Protein AF-A0A3A4B339-F1 (afdb_monomer)

Mean predicted aligned error: 12.24 Å

Structure (mmCIF, N/CA/C/O backbone):
data_AF-A0A3A4B339-F1
#
_entry.id   AF-A0A3A4B339-F1
#
loop_
_atom_site.group_PDB
_atom_site.id
_atom_site.type_symbol
_atom_site.label_atom_id
_atom_site.label_alt_id
_atom_site.label_comp_id
_atom_site.label_asym_id
_atom_site.label_entity_id
_atom_site.label_seq_id
_atom_site.pdbx_PDB_ins_code
_atom_site.Cartn_x
_atom_site.Cartn_y
_atom_site.Cartn_z
_atom_site.occupancy
_atom_site.B_iso_or_equiv
_atom_site.auth_seq_id
_atom_site.auth_comp_id
_atom_site.auth_asym_id
_atom_site.auth_atom_id
_atom_site.pdbx_PDB_model_num
ATOM 1 N N . MET A 1 1 ? -16.694 -10.123 25.913 1.00 32.91 1 MET A N 1
ATOM 2 C CA . MET A 1 1 ? -17.848 -10.880 25.374 1.00 32.91 1 MET A CA 1
ATOM 3 C C . MET A 1 1 ? -17.800 -10.763 23.860 1.00 32.91 1 MET A C 1
ATOM 5 O O . MET A 1 1 ? -17.622 -9.637 23.411 1.00 32.91 1 MET A O 1
ATOM 9 N N . PRO A 1 2 ? -17.884 -11.859 23.088 1.00 42.19 2 PRO A N 1
ATOM 10 C CA . PRO A 1 2 ? -17.861 -11.772 21.633 1.00 42.19 2 PRO A CA 1
ATOM 11 C C . PRO A 1 2 ? -19.141 -11.104 21.122 1.00 42.19 2 PRO A C 1
ATOM 13 O O . PRO A 1 2 ? -20.241 -11.470 21.531 1.00 42.19 2 PRO A O 1
ATOM 16 N N . THR A 1 3 ? -19.005 -10.130 20.229 1.00 43.88 3 THR A N 1
ATOM 17 C CA . THR A 1 3 ? -20.103 -9.688 19.365 1.00 43.88 3 THR A CA 1
ATOM 18 C C . THR A 1 3 ? -20.140 -10.621 18.163 1.00 43.88 3 THR A C 1
ATOM 20 O O . THR A 1 3 ? -19.189 -10.654 17.384 1.00 43.88 3 THR A O 1
ATOM 23 N N . GLU A 1 4 ? -21.196 -11.426 18.050 1.00 45.06 4 GLU A N 1
ATOM 24 C CA . GLU A 1 4 ? -21.418 -12.277 16.880 1.00 45.06 4 GLU A CA 1
ATOM 25 C C . GLU A 1 4 ? -22.027 -11.446 15.752 1.00 45.06 4 GLU A C 1
ATOM 27 O O . GLU A 1 4 ? -23.183 -11.030 15.813 1.00 45.06 4 GLU A O 1
ATOM 32 N N . ASP A 1 5 ? -21.230 -11.229 14.712 1.00 52.78 5 ASP A N 1
ATOM 33 C CA . ASP A 1 5 ? -21.725 -10.905 13.382 1.00 52.78 5 ASP A CA 1
ATOM 34 C C . ASP A 1 5 ? -21.703 -12.207 12.566 1.00 52.78 5 ASP A C 1
ATOM 36 O O . ASP A 1 5 ? -20.845 -13.065 12.784 1.00 52.78 5 ASP A O 1
ATOM 40 N N . ARG A 1 6 ? -22.621 -12.394 11.610 1.00 59.53 6 ARG A N 1
ATOM 41 C CA . ARG A 1 6 ? -22.739 -13.657 10.843 1.00 59.53 6 ARG A CA 1
ATOM 42 C C . ARG A 1 6 ? -21.439 -14.075 10.140 1.00 59.53 6 ARG A C 1
ATOM 44 O O . ARG A 1 6 ? -21.296 -15.241 9.789 1.00 59.53 6 ARG A O 1
ATOM 51 N N . ASN A 1 7 ? -20.515 -13.134 9.950 1.00 61.41 7 ASN A N 1
ATOM 52 C CA . ASN A 1 7 ? -19.260 -13.318 9.227 1.00 61.41 7 ASN A CA 1
ATOM 53 C C . ASN A 1 7 ? -18.010 -13.174 10.114 1.00 61.41 7 ASN A C 1
ATOM 55 O O . ASN A 1 7 ? -16.895 -13.288 9.604 1.00 61.41 7 ASN A O 1
ATOM 59 N N . ALA A 1 8 ? -18.154 -12.907 11.417 1.00 63.94 8 ALA A N 1
ATOM 60 C CA . ALA A 1 8 ? -17.013 -12.716 12.308 1.00 63.94 8 ALA A CA 1
ATOM 61 C C . ALA A 1 8 ? -17.345 -13.017 13.773 1.00 63.94 8 ALA A C 1
ATOM 63 O O . ALA A 1 8 ? -18.356 -12.568 14.313 1.00 63.94 8 ALA A O 1
ATOM 64 N N . ARG A 1 9 ? -16.429 -13.714 14.447 1.00 69.06 9 ARG A N 1
ATOM 65 C CA . ARG A 1 9 ? -16.412 -13.864 15.900 1.00 69.06 9 ARG A CA 1
ATOM 66 C C . ARG A 1 9 ? -15.150 -13.209 16.417 1.00 69.06 9 ARG A C 1
ATOM 68 O O . ARG A 1 9 ? -14.050 -13.642 16.091 1.00 69.06 9 ARG A O 1
ATOM 75 N N . VAL A 1 10 ? -15.328 -12.165 17.215 1.00 58.94 10 VAL A N 1
ATOM 76 C CA . VAL A 1 10 ? -14.235 -11.332 17.719 1.00 58.94 10 VAL A CA 1
ATOM 77 C C . VAL A 1 10 ? -14.006 -11.624 19.200 1.00 58.94 10 VAL A C 1
ATOM 79 O O . VAL A 1 10 ? -14.948 -11.650 19.994 1.00 58.94 10 VAL A O 1
ATOM 82 N N . TYR A 1 11 ? -12.749 -11.845 19.558 1.00 65.44 11 TYR A N 1
ATOM 83 C CA . TYR A 1 11 ? -12.232 -11.983 20.914 1.00 65.44 11 TYR A CA 1
ATOM 84 C C . TYR A 1 11 ? -11.334 -10.781 21.239 1.00 65.44 11 TYR A C 1
ATOM 86 O O . TYR A 1 11 ? -11.161 -9.884 20.419 1.00 65.44 11 TYR A O 1
ATOM 94 N N . GLU A 1 12 ? -10.772 -10.749 22.447 1.00 59.72 12 GLU A N 1
ATOM 95 C CA . GLU A 1 12 ? -9.922 -9.642 22.907 1.00 59.72 12 GLU A CA 1
ATOM 96 C C . GLU A 1 12 ? -8.681 -9.442 22.015 1.00 59.72 12 GLU A C 1
ATOM 98 O O . GLU A 1 12 ? -8.416 -8.321 21.586 1.00 59.72 12 GLU A O 1
ATOM 103 N N . ASP A 1 13 ? -8.010 -10.538 21.637 1.00 59.94 13 ASP A N 1
ATOM 104 C CA . ASP A 1 13 ? -6.753 -10.516 20.868 1.00 59.94 13 ASP A CA 1
ATOM 105 C C . ASP A 1 13 ? -6.811 -11.286 19.537 1.00 59.94 13 ASP A C 1
ATOM 107 O O . ASP A 1 13 ? -5.795 -11.449 18.846 1.00 59.94 13 ASP A O 1
ATOM 111 N N . SER A 1 14 ? -7.988 -11.798 19.175 1.00 62.28 14 SER A N 1
ATOM 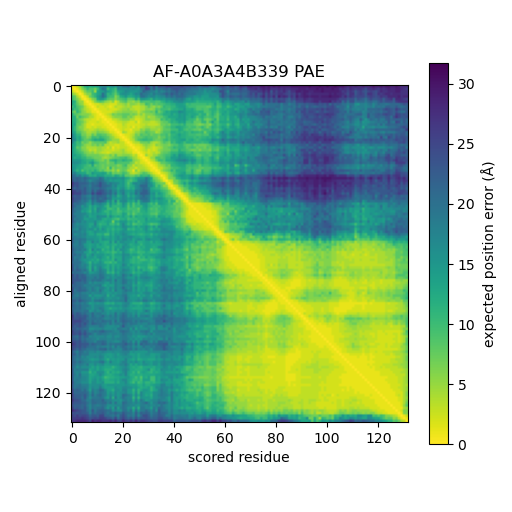112 C CA . SER A 1 14 ? -8.170 -12.613 17.978 1.00 62.28 14 SER A CA 1
ATOM 113 C C . SER A 1 14 ? -9.547 -12.448 17.349 1.00 62.28 14 SER A C 1
ATOM 115 O O . SER A 1 14 ? -10.494 -11.987 17.981 1.00 62.28 14 SER A O 1
ATOM 117 N N . ALA A 1 15 ? -9.674 -12.839 16.087 1.00 65.88 15 ALA A N 1
ATOM 118 C CA . ALA A 1 15 ? -10.958 -12.923 15.412 1.00 65.88 15 ALA A CA 1
ATOM 119 C C . ALA A 1 15 ? -10.985 -14.114 14.459 1.00 65.88 15 ALA A C 1
ATOM 121 O O . ALA A 1 15 ? -10.054 -14.301 13.683 1.00 65.88 15 ALA A O 1
ATOM 122 N N . THR A 1 16 ? -12.074 -14.871 14.475 1.00 69.94 16 THR A N 1
ATOM 123 C CA . THR A 1 16 ? -12.375 -15.857 13.438 1.00 69.94 16 THR A CA 1
ATOM 124 C C . THR A 1 16 ? -13.299 -15.198 12.424 1.00 69.94 16 THR A C 1
ATOM 126 O O . THR A 1 16 ? -14.361 -14.690 12.786 1.00 69.94 16 THR A O 1
ATOM 129 N N . LEU A 1 17 ? -12.895 -15.176 11.159 1.00 68.19 17 LEU A N 1
ATOM 130 C CA . LEU A 1 17 ? -13.633 -14.566 10.058 1.00 68.19 17 LEU A CA 1
ATOM 131 C C . LEU A 1 17 ? -14.139 -15.658 9.119 1.00 68.19 17 LEU A C 1
ATOM 133 O O . LEU A 1 17 ? -13.340 -16.430 8.590 1.00 68.19 17 LEU A O 1
ATOM 137 N N . TRP A 1 18 ? -15.447 -15.687 8.872 1.00 68.56 18 TRP A N 1
ATOM 138 C CA . TRP A 1 18 ? -16.072 -16.566 7.885 1.00 68.56 18 TRP A CA 1
ATOM 139 C C . TRP A 1 18 ? -16.307 -15.775 6.601 1.00 68.56 18 TRP A C 1
ATOM 141 O O . TRP A 1 18 ? -17.203 -14.939 6.516 1.00 68.56 18 TRP A O 1
ATOM 151 N N . LEU A 1 19 ? -15.462 -16.023 5.603 1.00 60.34 19 LEU A N 1
ATOM 152 C CA . LEU A 1 19 ? -15.497 -15.354 4.300 1.00 60.34 19 LEU A CA 1
ATOM 153 C C . LEU A 1 19 ? -16.481 -16.045 3.337 1.00 60.34 19 LEU A C 1
ATOM 155 O O . LEU A 1 19 ? -17.061 -15.407 2.463 1.00 60.34 19 LEU A O 1
ATOM 159 N N . ALA A 1 20 ? -16.636 -17.361 3.497 1.00 55.31 20 ALA A N 1
ATOM 160 C CA . ALA A 1 20 ? -17.540 -18.263 2.785 1.00 55.31 20 ALA A CA 1
ATOM 161 C C . ALA A 1 20 ? -17.681 -19.568 3.606 1.00 55.31 20 ALA A C 1
ATOM 163 O O . ALA A 1 20 ? -16.885 -19.783 4.522 1.00 55.31 20 ALA A O 1
ATOM 164 N N . PRO A 1 21 ? -18.640 -20.467 3.296 1.00 58.31 21 PRO A N 1
ATOM 165 C CA . PRO A 1 21 ? -18.883 -21.686 4.082 1.00 58.31 21 PRO A CA 1
ATOM 166 C C . PRO A 1 21 ? -17.658 -22.590 4.311 1.00 58.31 21 PRO A C 1
ATOM 168 O O . PRO A 1 21 ? -17.621 -23.299 5.308 1.00 58.31 21 PRO A O 1
ATOM 171 N N . ALA A 1 22 ? -16.662 -22.540 3.420 1.00 55.03 22 ALA A N 1
ATOM 172 C CA . ALA A 1 22 ? -15.398 -23.280 3.518 1.00 55.03 22 ALA A CA 1
ATOM 173 C C . ALA A 1 22 ? -14.167 -22.362 3.658 1.00 55.03 22 ALA A C 1
ATOM 175 O O . ALA A 1 22 ? -13.040 -22.790 3.437 1.00 55.03 22 ALA A O 1
ATOM 176 N N . LEU A 1 23 ? -14.365 -21.071 3.947 1.00 59.06 23 LEU A N 1
ATOM 177 C CA . LEU A 1 23 ? -13.289 -20.084 3.957 1.00 59.06 23 LEU A CA 1
ATOM 178 C C . LEU A 1 23 ? -13.259 -19.368 5.299 1.00 59.06 23 LEU A C 1
ATOM 180 O O . LEU A 1 23 ? -14.007 -18.418 5.534 1.00 59.06 23 LEU A O 1
ATOM 184 N N . VAL A 1 24 ? -12.382 -19.858 6.170 1.00 64.00 24 VAL A N 1
ATOM 185 C CA . VAL A 1 24 ? -12.265 -19.398 7.551 1.00 64.00 24 VAL A CA 1
ATOM 186 C C . VAL A 1 24 ? -10.839 -18.933 7.824 1.00 64.00 24 VAL A C 1
ATOM 188 O O . VAL A 1 24 ? -9.873 -19.636 7.512 1.00 64.00 24 VAL A O 1
ATOM 191 N N . VAL A 1 25 ? -10.712 -17.738 8.397 1.00 65.00 25 VAL A N 1
ATOM 192 C CA . VAL A 1 25 ? -9.431 -17.146 8.797 1.00 65.00 25 VAL A CA 1
ATOM 193 C C . VAL A 1 25 ? -9.453 -16.884 10.285 1.00 65.00 25 VAL A C 1
ATOM 195 O O . VAL A 1 25 ? -10.294 -16.121 10.752 1.00 65.00 25 VAL A O 1
ATOM 198 N N . ASP A 1 26 ? -8.487 -17.443 11.003 1.00 68.62 26 ASP A N 1
ATOM 199 C CA . ASP A 1 26 ? -8.159 -16.963 12.337 1.00 68.62 26 ASP A CA 1
ATOM 200 C C . ASP A 1 26 ? -7.143 -15.835 12.229 1.00 68.62 26 ASP A C 1
ATOM 202 O O . ASP A 1 26 ? -6.103 -15.951 11.583 1.00 68.62 26 ASP A O 1
ATOM 206 N N . VAL A 1 27 ? -7.456 -14.723 12.870 1.00 63.19 27 VAL A N 1
ATOM 207 C CA . VAL A 1 27 ? -6.627 -13.532 12.982 1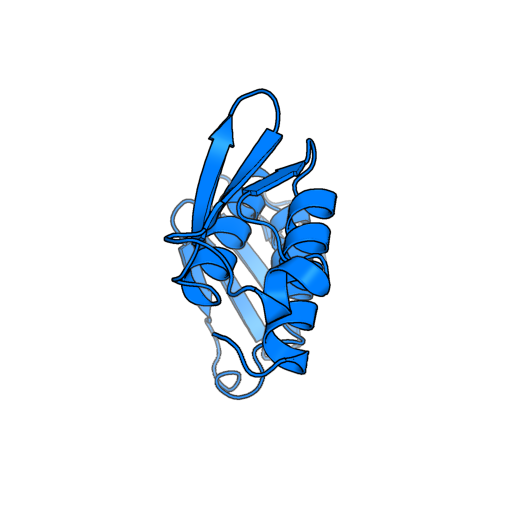.00 63.19 27 VAL A CA 1
ATOM 208 C C . VAL A 1 27 ? -6.176 -13.432 14.427 1.00 63.19 27 VAL A C 1
ATOM 210 O O . VAL A 1 27 ? -6.992 -13.539 15.333 1.00 63.19 27 VAL A O 1
ATOM 213 N N . MET A 1 28 ? -4.892 -13.183 14.645 1.00 64.38 28 MET A N 1
ATOM 214 C CA . MET A 1 28 ? -4.301 -12.916 15.954 1.00 64.38 28 MET A CA 1
ATOM 215 C C . MET A 1 28 ? -3.468 -11.632 15.883 1.00 64.38 28 MET A C 1
ATOM 217 O O . MET A 1 28 ? -3.049 -11.221 14.800 1.00 64.38 28 MET A O 1
ATOM 221 N N . ALA A 1 29 ? -3.149 -11.034 17.034 1.00 49.56 29 ALA A N 1
ATOM 222 C CA . ALA A 1 29 ? -2.343 -9.809 17.134 1.00 49.56 29 ALA A CA 1
ATOM 223 C C . ALA A 1 29 ? -1.001 -9.830 16.356 1.00 49.56 29 ALA A C 1
ATOM 225 O O . ALA A 1 29 ? -0.467 -8.775 16.028 1.00 49.56 29 ALA A O 1
ATOM 226 N N . GLY A 1 30 ? -0.458 -11.007 16.015 1.00 48.09 30 GLY A N 1
ATOM 227 C CA . GLY A 1 30 ? 0.779 -11.153 15.233 1.00 48.09 30 GLY A CA 1
ATOM 228 C C . GLY A 1 30 ? 0.611 -11.662 13.794 1.00 48.09 30 GLY A C 1
ATOM 229 O O . GLY A 1 30 ? 1.579 -11.679 13.030 1.00 48.09 30 GLY A O 1
ATOM 230 N N . GLY A 1 31 ? -0.580 -12.087 13.371 1.00 51.00 31 GLY A N 1
ATOM 231 C CA . GLY A 1 31 ? -0.707 -12.828 12.117 1.00 51.00 31 GLY A CA 1
ATOM 232 C C . GLY A 1 31 ? -2.101 -13.351 11.822 1.00 51.00 31 GLY A C 1
ATOM 233 O O . GLY A 1 31 ? -3.075 -12.990 12.470 1.00 51.00 31 GLY A O 1
ATOM 234 N N . TYR A 1 32 ? -2.188 -14.191 10.801 1.00 59.28 32 TYR A N 1
ATOM 235 C CA . TYR A 1 32 ? -3.413 -14.883 10.444 1.00 59.28 32 TYR A CA 1
ATOM 236 C C . TYR A 1 32 ? -3.081 -16.298 9.987 1.00 59.28 32 TYR A C 1
ATOM 238 O O . TYR A 1 32 ? -1.999 -16.546 9.448 1.00 59.28 32 TYR A O 1
ATOM 246 N N . GLN A 1 33 ? -4.013 -17.211 10.207 1.00 61.69 33 GLN A N 1
ATOM 247 C CA . GLN A 1 33 ? -3.936 -18.589 9.769 1.00 61.69 33 GLN A CA 1
ATOM 248 C C . GLN A 1 33 ? -5.220 -18.942 9.022 1.00 61.69 33 GLN A C 1
ATOM 250 O O . GLN A 1 33 ? -6.327 -18.714 9.507 1.00 61.69 33 GLN A O 1
ATOM 255 N N . TRP A 1 34 ? -5.062 -19.504 7.826 1.00 61.28 34 TRP A N 1
ATOM 256 C CA . TRP A 1 34 ? -6.164 -20.133 7.107 1.00 61.28 34 TRP A CA 1
ATOM 257 C C . TRP A 1 34 ? -6.492 -21.455 7.794 1.00 61.28 34 TRP A C 1
ATOM 259 O O . TRP A 1 34 ? -5.594 -22.277 7.987 1.00 61.28 34 TRP A O 1
ATOM 269 N N . ILE A 1 35 ? -7.750 -21.638 8.190 1.00 60.66 35 ILE A N 1
ATOM 270 C CA . ILE A 1 35 ? -8.182 -22.845 8.905 1.00 60.66 35 ILE A CA 1
ATOM 271 C C . ILE A 1 35 ? -8.618 -23.932 7.923 1.00 60.66 35 ILE A C 1
ATOM 273 O O . ILE A 1 35 ? -8.436 -25.109 8.217 1.00 60.66 35 ILE A O 1
ATOM 277 N N . ASP A 1 36 ? -9.141 -23.553 6.753 1.00 54.09 36 ASP A N 1
ATOM 278 C CA . ASP A 1 36 ? -9.627 -24.521 5.770 1.00 54.09 36 ASP A CA 1
ATOM 279 C C . ASP A 1 36 ? -9.193 -24.169 4.340 1.00 54.09 36 ASP A C 1
ATOM 281 O O . ASP A 1 36 ? -9.140 -23.000 3.939 1.00 54.09 36 ASP A O 1
ATOM 285 N N . GLY A 1 37 ? -8.743 -25.201 3.629 1.00 55.03 37 GLY A N 1
ATOM 286 C CA . GLY A 1 37 ? -7.785 -25.104 2.537 1.00 55.03 37 GLY A CA 1
ATOM 287 C C . GLY A 1 37 ? -8.387 -25.386 1.170 1.00 55.03 37 GLY A C 1
ATOM 288 O O . GLY A 1 37 ? -8.810 -26.499 0.905 1.00 55.03 37 GLY A O 1
ATOM 289 N N . ASP A 1 38 ? -8.327 -24.387 0.286 1.00 48.25 38 ASP A N 1
ATOM 290 C CA . ASP A 1 38 ? -8.062 -24.592 -1.153 1.00 48.25 38 ASP A CA 1
ATOM 291 C C . ASP A 1 38 ? -7.726 -23.288 -1.918 1.00 48.25 38 ASP A C 1
ATOM 293 O O . ASP A 1 38 ? -7.734 -23.226 -3.147 1.00 48.25 38 ASP A O 1
ATOM 297 N N . PHE A 1 39 ? -7.376 -22.203 -1.213 1.00 48.09 39 PHE A N 1
ATOM 298 C CA . PHE A 1 39 ? -7.234 -20.867 -1.813 1.00 48.09 39 PHE A CA 1
ATOM 299 C C . PHE A 1 39 ? -5.808 -20.444 -2.186 1.00 48.09 39 PHE A C 1
ATOM 301 O O . PHE A 1 39 ? -5.559 -19.271 -2.467 1.00 48.09 39 PHE A O 1
ATOM 308 N N . HIS A 1 40 ? -4.869 -21.384 -2.317 1.00 49.91 40 HIS A N 1
ATOM 309 C CA . HIS A 1 40 ? -3.532 -21.076 -2.849 1.00 49.91 40 HIS A CA 1
ATOM 310 C C . HIS A 1 40 ? -3.541 -20.535 -4.299 1.00 49.91 40 HIS A C 1
ATOM 312 O O . HIS A 1 40 ? -2.476 -20.207 -4.820 1.00 49.91 40 HIS A O 1
ATOM 318 N N . ARG A 1 41 ? -4.705 -20.429 -4.966 1.00 44.09 41 ARG A N 1
ATOM 319 C CA . ARG A 1 41 ? -4.804 -20.168 -6.409 1.00 44.09 41 ARG A CA 1
ATOM 320 C C . ARG A 1 41 ? -5.217 -18.751 -6.838 1.00 44.09 41 ARG A C 1
ATOM 322 O O . ARG A 1 41 ? -4.869 -18.396 -7.957 1.00 44.09 41 ARG A O 1
ATOM 329 N N . GLU A 1 42 ? -5.834 -17.902 -6.002 1.00 40.34 42 GLU A N 1
ATOM 330 C CA . GLU A 1 42 ? -6.240 -16.540 -6.435 1.00 40.34 42 GLU A CA 1
ATOM 331 C C . GLU A 1 42 ? -5.997 -15.428 -5.380 1.00 40.34 42 GLU A C 1
ATOM 333 O O . GLU A 1 42 ? -6.828 -15.178 -4.502 1.00 40.34 42 GLU A O 1
ATOM 338 N N . PRO A 1 43 ? -4.854 -14.714 -5.448 1.00 45.22 43 PRO A N 1
ATOM 339 C CA . PRO A 1 43 ? -4.431 -13.750 -4.422 1.00 45.22 43 PRO A CA 1
ATOM 340 C C . PRO A 1 43 ? -5.028 -12.329 -4.536 1.00 45.22 43 PRO A C 1
ATOM 342 O O . PRO A 1 43 ? -4.847 -11.522 -3.617 1.00 45.22 43 PRO A O 1
ATOM 345 N N . PHE A 1 44 ? -5.712 -11.983 -5.632 1.00 40.34 44 PHE A N 1
ATOM 346 C CA . PHE A 1 44 ? -6.186 -10.610 -5.882 1.00 40.34 44 PHE A CA 1
ATOM 347 C C . PHE A 1 44 ? -7.580 -10.322 -5.316 1.00 40.34 44 PHE A C 1
ATOM 349 O O . PHE A 1 44 ? -7.784 -9.258 -4.740 1.00 40.34 44 PHE A O 1
ATOM 356 N N . VAL A 1 45 ? -8.504 -11.283 -5.395 1.00 43.78 45 VAL A N 1
ATOM 357 C CA . VAL A 1 45 ? -9.897 -11.122 -4.932 1.00 43.78 45 VAL A CA 1
ATOM 358 C C . VAL A 1 45 ? -9.996 -11.114 -3.397 1.00 43.78 45 VAL A C 1
ATOM 360 O O . VAL A 1 45 ? -10.886 -10.496 -2.820 1.00 43.78 45 VAL A O 1
ATOM 363 N N . ASN A 1 46 ? -9.034 -11.732 -2.707 1.00 60.75 46 ASN A N 1
ATOM 364 C CA . ASN A 1 46 ? -9.177 -12.043 -1.284 1.00 60.75 46 ASN A CA 1
ATOM 365 C C . ASN A 1 46 ? -8.561 -11.022 -0.324 1.00 60.75 46 ASN A C 1
ATOM 367 O O . ASN A 1 46 ? -8.996 -10.927 0.820 1.00 60.75 46 ASN A O 1
ATOM 371 N N . VAL A 1 47 ? -7.578 -10.223 -0.750 1.00 53.28 47 VAL A N 1
ATOM 372 C CA . VAL A 1 47 ? -6.912 -9.285 0.173 1.00 53.28 47 VAL A CA 1
ATOM 373 C C . VAL A 1 47 ? -7.803 -8.122 0.570 1.00 53.28 47 VAL A C 1
ATOM 375 O O . VAL A 1 47 ? -7.749 -7.693 1.717 1.00 53.28 47 VAL A O 1
ATOM 378 N N . GLU A 1 48 ? -8.661 -7.649 -0.329 1.00 52.66 48 GLU A N 1
ATOM 379 C CA . GLU A 1 48 ? -9.603 -6.582 -0.002 1.00 52.66 48 GLU A CA 1
ATOM 380 C C . GLU A 1 48 ? -10.712 -7.072 0.945 1.00 52.66 48 GLU A C 1
ATOM 382 O O . GLU A 1 48 ? -11.095 -6.350 1.863 1.00 52.66 48 GLU A O 1
ATOM 387 N N . LEU A 1 49 ? -11.182 -8.315 0.772 1.00 58.66 49 LEU A N 1
ATOM 388 C CA . LEU A 1 49 ? -12.183 -8.947 1.637 1.00 58.66 49 LEU A CA 1
ATOM 389 C C . LEU A 1 49 ? -11.622 -9.227 3.040 1.00 58.66 49 LEU A C 1
ATOM 391 O O . LEU A 1 49 ? -12.225 -8.828 4.036 1.00 58.66 49 LEU A O 1
ATOM 395 N N . VAL A 1 50 ? -10.430 -9.827 3.118 1.00 60.28 50 VAL A N 1
ATOM 396 C CA . VAL A 1 50 ? -9.716 -10.054 4.384 1.00 60.28 50 VAL A CA 1
ATOM 397 C C . VAL A 1 50 ? -9.412 -8.722 5.072 1.00 60.28 50 VAL A C 1
ATOM 399 O O . VAL A 1 50 ? -9.674 -8.580 6.260 1.00 60.28 50 VAL A O 1
ATOM 402 N N . ALA A 1 51 ? -8.952 -7.702 4.340 1.00 57.78 51 ALA A N 1
ATOM 403 C CA . ALA A 1 51 ? -8.699 -6.378 4.908 1.00 57.78 51 ALA A CA 1
ATOM 404 C C . ALA A 1 51 ? -9.977 -5.679 5.401 1.00 57.78 51 ALA A C 1
ATOM 406 O O . ALA A 1 51 ? -9.921 -4.971 6.403 1.00 57.78 51 ALA A O 1
ATOM 407 N N . LYS A 1 52 ? -11.125 -5.856 4.733 1.00 56.47 52 LYS A N 1
ATOM 408 C CA . LYS A 1 52 ? -12.421 -5.312 5.184 1.00 56.47 52 LYS A CA 1
ATOM 409 C C . LYS A 1 52 ? -12.887 -5.967 6.483 1.00 56.47 52 LYS A C 1
ATOM 411 O O . LYS A 1 52 ? -13.347 -5.271 7.381 1.00 56.47 52 LYS A O 1
ATOM 416 N N . LEU A 1 53 ? -12.709 -7.275 6.616 1.00 58.81 53 LEU A N 1
ATOM 417 C CA . LEU A 1 53 ? -13.118 -8.003 7.817 1.00 58.81 53 LEU A CA 1
ATOM 418 C C . LEU A 1 53 ? -12.142 -7.807 8.983 1.00 58.81 53 LEU A C 1
ATOM 420 O O . LEU A 1 53 ? -12.573 -7.621 10.118 1.00 58.81 53 LEU A O 1
ATOM 424 N N . LEU A 1 54 ? -10.842 -7.693 8.697 1.00 59.59 54 LEU A N 1
ATOM 425 C CA . LEU A 1 54 ? -9.848 -7.201 9.653 1.00 59.59 54 LEU A CA 1
ATOM 426 C C . LEU A 1 54 ? -10.169 -5.782 10.129 1.00 59.59 54 LEU A C 1
ATOM 428 O O . LEU A 1 54 ? -10.001 -5.485 11.305 1.00 59.59 54 LEU A O 1
ATOM 432 N N . ALA A 1 55 ? -10.643 -4.902 9.242 1.00 56.34 55 ALA A N 1
ATOM 433 C CA . ALA A 1 55 ? -11.025 -3.538 9.608 1.00 56.34 55 ALA A CA 1
ATOM 434 C C . ALA A 1 55 ? -12.198 -3.493 10.591 1.00 56.34 55 ALA A C 1
ATOM 436 O O . ALA A 1 55 ? -12.207 -2.637 11.471 1.00 56.34 55 ALA A O 1
ATOM 437 N N . ALA A 1 56 ? -13.168 -4.393 10.417 1.00 52.66 56 ALA A N 1
ATOM 438 C CA . ALA A 1 56 ? -14.340 -4.492 11.276 1.00 52.66 56 ALA A CA 1
ATOM 439 C C . ALA A 1 56 ? -13.999 -5.078 12.656 1.00 52.66 56 ALA A C 1
ATOM 441 O O . ALA A 1 56 ? -14.574 -4.653 13.652 1.00 52.66 56 ALA A O 1
ATOM 442 N N . ALA A 1 57 ? -13.052 -6.021 12.718 1.00 53.00 57 ALA A N 1
ATOM 443 C CA . ALA A 1 57 ? -12.695 -6.714 13.953 1.00 53.00 57 ALA A CA 1
ATOM 444 C C . ALA A 1 57 ? -11.559 -6.036 14.743 1.00 53.00 57 ALA A C 1
ATOM 446 O O . ALA A 1 57 ? -11.632 -5.951 15.965 1.00 53.00 57 ALA A O 1
ATOM 447 N N . MET A 1 58 ? -10.494 -5.574 14.072 1.00 58.91 58 MET A N 1
ATOM 448 C CA . MET A 1 58 ? -9.266 -5.080 14.711 1.00 58.91 58 MET A CA 1
ATOM 449 C C . MET A 1 58 ? -8.519 -4.054 13.822 1.00 58.91 58 MET A C 1
ATOM 451 O O . MET A 1 58 ? -7.651 -4.423 13.021 1.00 58.91 58 MET A O 1
ATOM 455 N N . PRO A 1 59 ? -8.779 -2.740 13.974 1.00 58.38 59 PRO A N 1
ATOM 456 C CA . PRO A 1 59 ? -8.229 -1.701 13.095 1.00 58.38 59 PRO A CA 1
ATOM 457 C C . PRO A 1 59 ? -6.694 -1.635 13.043 1.00 58.38 59 PRO A C 1
ATOM 459 O O . PRO A 1 59 ? -6.135 -1.410 11.972 1.00 58.38 59 PRO A O 1
ATOM 462 N N . LYS A 1 60 ? -6.007 -1.880 14.168 1.00 62.94 60 LYS A N 1
ATOM 463 C CA . LYS A 1 60 ? -4.533 -1.929 14.216 1.00 62.94 60 LYS A CA 1
ATOM 464 C C . LYS A 1 60 ? -3.981 -3.153 13.476 1.00 62.94 60 LYS A C 1
ATOM 466 O O . LYS A 1 60 ? -3.073 -3.027 12.661 1.00 62.94 60 LYS A O 1
ATOM 471 N N . THR A 1 61 ? -4.601 -4.320 13.667 1.00 64.25 61 THR A N 1
ATOM 472 C CA . THR A 1 61 ? -4.233 -5.568 12.975 1.00 64.25 61 THR A CA 1
ATOM 473 C C . THR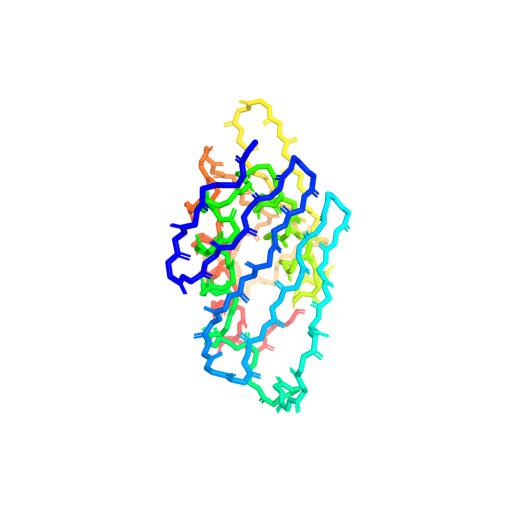 A 1 61 ? -4.447 -5.467 11.462 1.00 64.25 61 THR A C 1
ATOM 475 O O . THR A 1 61 ? -3.691 -6.049 10.685 1.00 64.25 61 THR A O 1
ATOM 478 N N . ARG A 1 62 ? -5.439 -4.681 11.020 1.00 67.81 62 ARG A N 1
ATOM 479 C CA . ARG A 1 62 ? -5.661 -4.353 9.605 1.00 67.81 62 ARG A CA 1
ATOM 480 C C . ARG A 1 62 ? -4.495 -3.566 9.003 1.00 67.81 62 ARG A C 1
ATOM 482 O O . ARG A 1 62 ? -4.067 -3.883 7.895 1.00 67.81 62 ARG A O 1
ATOM 489 N N . GLU A 1 63 ? -4.011 -2.535 9.692 1.00 71.25 63 GLU A N 1
ATOM 490 C CA . GLU A 1 63 ? -2.905 -1.698 9.209 1.00 71.2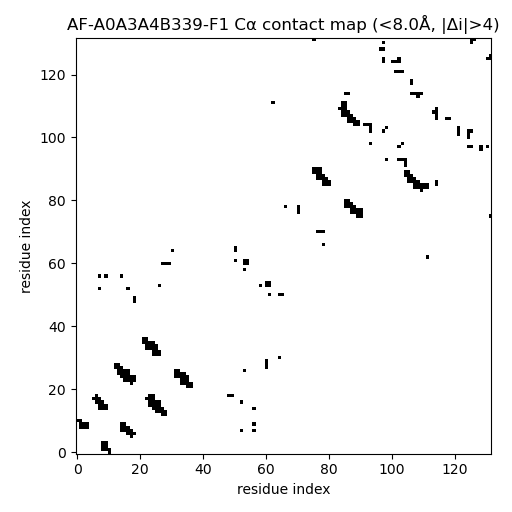5 63 GLU A CA 1
ATOM 491 C C . GLU A 1 63 ? -1.625 -2.524 9.043 1.00 71.25 63 GLU A C 1
ATOM 493 O O . GLU A 1 63 ? -1.055 -2.546 7.949 1.00 71.25 63 GLU A O 1
ATOM 498 N N . ASP A 1 64 ? -1.240 -3.286 10.068 1.00 70.44 64 ASP A N 1
ATOM 499 C CA . ASP A 1 64 ? -0.041 -4.132 10.033 1.00 70.44 64 ASP A CA 1
ATOM 500 C C . ASP A 1 64 ? -0.138 -5.234 8.970 1.00 70.44 64 ASP A C 1
ATOM 502 O O . ASP A 1 64 ? 0.821 -5.497 8.236 1.00 70.44 64 ASP A O 1
ATOM 506 N N . TYR A 1 65 ? -1.316 -5.849 8.826 1.00 70.75 65 TYR A N 1
ATOM 507 C CA . TYR A 1 65 ? -1.581 -6.811 7.759 1.00 70.75 65 TYR A CA 1
ATOM 508 C C . TYR A 1 65 ? -1.382 -6.191 6.371 1.00 70.75 65 TYR A C 1
ATOM 510 O O . TYR A 1 65 ? -0.655 -6.753 5.548 1.00 70.75 65 TYR A O 1
ATOM 518 N N . CYS A 1 66 ? -1.991 -5.030 6.111 1.00 72.56 66 CYS A N 1
ATOM 519 C CA . CYS A 1 66 ? -1.893 -4.359 4.819 1.00 72.56 66 CYS A CA 1
ATOM 520 C C . CYS A 1 66 ? -0.445 -3.991 4.484 1.00 72.56 66 CYS A C 1
ATOM 522 O O . CYS A 1 66 ? -0.002 -4.230 3.361 1.00 72.56 66 CYS A O 1
ATOM 524 N N . LEU A 1 67 ? 0.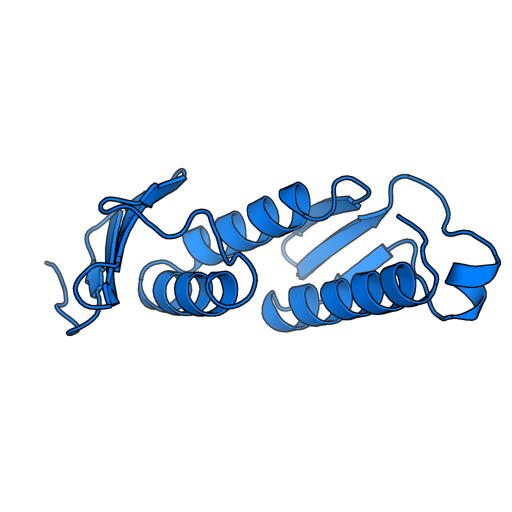312 -3.461 5.449 1.00 75.38 67 LEU A N 1
ATOM 525 C CA . LEU A 1 67 ? 1.721 -3.115 5.248 1.00 75.38 67 LEU A CA 1
ATOM 526 C C . LEU A 1 67 ? 2.583 -4.354 4.965 1.00 75.38 67 LEU A C 1
ATOM 528 O O . LEU A 1 67 ? 3.421 -4.324 4.062 1.00 75.38 67 LEU A O 1
ATOM 532 N N . ARG A 1 68 ? 2.349 -5.467 5.671 1.00 75.56 68 AR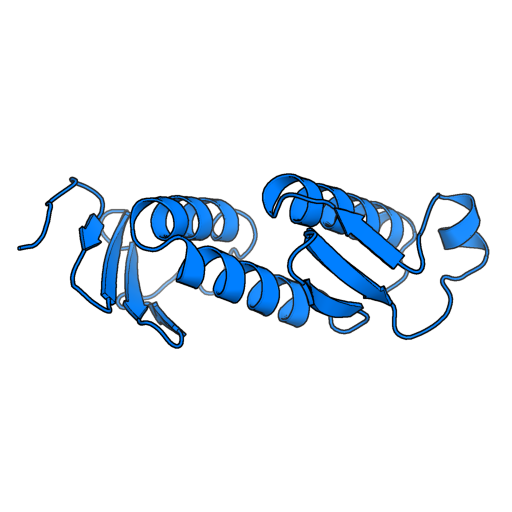G A N 1
ATOM 533 C CA . ARG A 1 68 ? 3.060 -6.735 5.442 1.00 75.56 68 ARG A CA 1
ATOM 534 C C . ARG A 1 68 ? 2.751 -7.338 4.071 1.00 75.56 68 ARG A C 1
ATOM 536 O O . ARG A 1 68 ? 3.671 -7.771 3.378 1.00 75.56 68 ARG A O 1
ATOM 543 N N . GLU A 1 69 ? 1.486 -7.351 3.652 1.00 74.25 69 GLU A N 1
ATOM 544 C CA . GLU A 1 69 ? 1.109 -7.843 2.321 1.00 74.25 69 GLU A CA 1
ATOM 545 C C . GLU A 1 69 ? 1.659 -6.950 1.204 1.00 74.25 69 GLU A C 1
ATOM 547 O O . GLU A 1 69 ? 2.138 -7.467 0.193 1.00 74.25 69 GLU A O 1
ATOM 552 N N . LEU A 1 70 ? 1.662 -5.626 1.395 1.00 75.62 70 LEU A N 1
ATOM 553 C CA . LEU A 1 70 ? 2.308 -4.694 0.470 1.00 75.62 70 LEU A CA 1
ATOM 554 C C . LEU A 1 70 ? 3.807 -4.984 0.344 1.00 75.62 70 LEU A C 1
ATOM 556 O O . LEU A 1 70 ? 4.295 -5.107 -0.777 1.00 75.62 70 LEU A O 1
ATOM 560 N N . ALA A 1 71 ? 4.512 -5.171 1.463 1.00 76.94 71 ALA A N 1
ATOM 561 C CA . ALA A 1 71 ? 5.934 -5.510 1.468 1.00 76.94 71 ALA A CA 1
ATOM 562 C C . ALA A 1 71 ? 6.231 -6.846 0.775 1.00 76.94 71 ALA A C 1
ATOM 564 O O . ALA A 1 71 ? 7.204 -6.950 0.029 1.00 76.94 71 ALA A O 1
ATOM 565 N N . ARG A 1 72 ? 5.373 -7.856 0.972 1.00 73.88 72 ARG A N 1
ATOM 566 C CA . ARG A 1 72 ? 5.500 -9.166 0.320 1.00 73.88 72 ARG A CA 1
ATOM 567 C C . ARG A 1 72 ? 5.316 -9.079 -1.194 1.00 73.88 72 ARG A C 1
ATOM 569 O O . ARG A 1 72 ? 6.042 -9.730 -1.937 1.00 73.88 72 ARG A O 1
ATOM 576 N N . ARG A 1 73 ? 4.335 -8.297 -1.646 1.00 67.56 73 ARG A N 1
ATOM 577 C CA . ARG A 1 73 ? 4.016 -8.121 -3.073 1.00 67.56 73 ARG A CA 1
ATOM 578 C C . ARG A 1 73 ? 5.049 -7.262 -3.789 1.00 67.56 73 ARG A C 1
ATOM 580 O O . ARG A 1 73 ? 5.278 -7.454 -4.976 1.00 67.56 73 ARG A O 1
ATOM 587 N N . ASN A 1 74 ? 5.668 -6.336 -3.062 1.00 75.75 74 ASN A N 1
ATOM 588 C CA . ASN A 1 74 ? 6.460 -5.263 -3.642 1.00 75.75 74 ASN A CA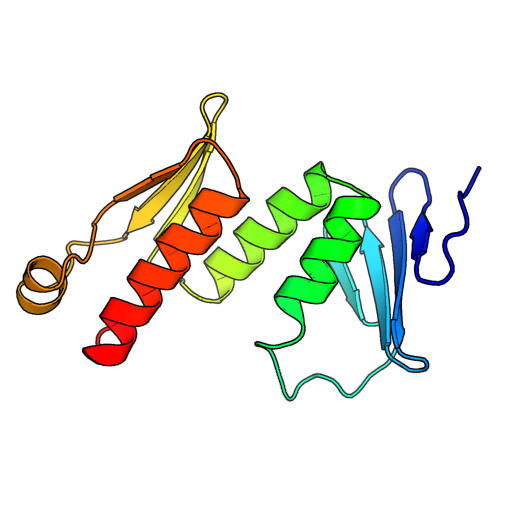 1
ATOM 589 C C . ASN A 1 74 ? 7.775 -5.061 -2.873 1.00 75.75 74 ASN A C 1
ATOM 591 O O . ASN A 1 74 ? 7.982 -4.030 -2.223 1.00 75.75 74 ASN A O 1
ATOM 595 N N . PRO A 1 75 ? 8.704 -6.027 -2.960 1.00 74.12 75 PRO A N 1
ATOM 596 C CA . PRO A 1 75 ? 9.940 -6.032 -2.171 1.00 74.12 75 PRO A CA 1
ATOM 597 C C . PRO A 1 75 ? 10.873 -4.843 -2.470 1.00 74.12 75 PRO A C 1
ATOM 599 O O . PRO A 1 75 ? 11.768 -4.535 -1.680 1.00 74.12 75 PRO A O 1
ATOM 602 N N . GLY A 1 76 ? 10.656 -4.148 -3.592 1.00 81.75 76 GLY A N 1
ATOM 603 C CA . GLY A 1 76 ? 11.372 -2.930 -3.971 1.00 81.75 76 GLY A CA 1
ATOM 604 C C . GLY A 1 76 ? 11.044 -1.701 -3.117 1.00 81.75 76 GLY A C 1
ATOM 605 O O . GLY A 1 76 ? 11.666 -0.663 -3.315 1.00 81.75 76 GLY A O 1
ATOM 606 N N . TRP A 1 77 ? 10.112 -1.787 -2.167 1.00 88.94 77 TRP A N 1
ATOM 607 C CA . TRP A 1 77 ? 9.681 -0.663 -1.337 1.00 88.94 77 TRP A CA 1
ATOM 608 C C . TRP A 1 77 ? 9.941 -0.914 0.151 1.00 88.94 77 TRP A C 1
ATOM 610 O O . TRP A 1 77 ? 9.872 -2.036 0.652 1.00 88.94 77 TRP A O 1
ATOM 620 N N . ARG A 1 78 ? 10.268 0.154 0.879 1.00 88.75 78 ARG A N 1
ATOM 621 C CA . ARG A 1 78 ? 10.312 0.185 2.344 1.00 88.75 78 ARG A CA 1
ATOM 622 C C . ARG A 1 78 ? 9.097 0.938 2.848 1.00 88.75 78 ARG A C 1
ATOM 624 O O . ARG A 1 78 ? 8.873 2.060 2.413 1.00 88.75 78 ARG A O 1
ATOM 631 N N . TYR A 1 79 ? 8.365 0.330 3.769 1.00 88.06 79 TYR A N 1
ATOM 632 C CA . TYR A 1 79 ? 7.107 0.844 4.295 1.00 88.06 79 TYR A CA 1
ATOM 633 C C . TYR A 1 79 ? 7.297 1.303 5.736 1.00 88.06 79 TYR A C 1
ATOM 635 O O . TYR A 1 79 ? 7.937 0.606 6.523 1.00 88.06 79 TYR A O 1
ATOM 643 N N . SER A 1 80 ? 6.741 2.456 6.082 1.00 88.38 80 SER A N 1
ATOM 644 C CA . SER A 1 80 ? 6.731 2.982 7.443 1.00 88.38 80 SER A CA 1
ATOM 645 C C . SER A 1 80 ? 5.428 3.722 7.724 1.00 88.38 80 SER A C 1
ATOM 647 O O . SER A 1 80 ? 4.740 4.181 6.810 1.00 88.38 80 SER A O 1
ATOM 649 N N . ARG A 1 81 ? 5.108 3.862 9.008 1.00 86.31 81 ARG A N 1
ATOM 650 C CA . ARG A 1 81 ? 4.031 4.716 9.501 1.00 86.31 81 ARG A CA 1
ATOM 651 C C . ARG A 1 81 ? 4.590 5.633 10.577 1.00 86.31 81 ARG A C 1
ATOM 653 O O . ARG A 1 81 ? 5.367 5.180 11.415 1.00 86.31 81 ARG A O 1
ATOM 660 N N . ASP A 1 82 ? 4.151 6.880 10.556 1.00 86.19 82 ASP A N 1
ATOM 661 C CA . ASP A 1 82 ? 4.320 7.829 11.648 1.00 86.19 82 ASP A CA 1
ATOM 662 C C . ASP A 1 82 ? 2.955 8.412 12.060 1.00 86.19 82 ASP A C 1
ATOM 664 O O . ASP A 1 82 ? 1.896 7.947 11.628 1.00 86.19 82 ASP A O 1
ATOM 668 N N . GLU A 1 83 ? 2.975 9.397 12.951 1.00 88.44 83 GLU A N 1
ATOM 669 C CA . GLU A 1 83 ? 1.778 10.085 13.444 1.00 88.44 83 GLU A CA 1
ATOM 670 C C . GLU A 1 83 ? 1.021 10.875 12.363 1.00 88.44 83 GLU A C 1
ATOM 672 O O . GLU A 1 83 ? -0.167 11.145 12.526 1.00 88.44 83 GLU A O 1
ATOM 677 N N . ASN A 1 84 ? 1.678 11.210 11.249 1.00 89.94 84 ASN A N 1
ATOM 678 C CA . ASN A 1 84 ? 1.114 12.030 10.181 1.00 89.94 84 ASN A CA 1
ATOM 679 C C . ASN A 1 84 ? 0.550 11.180 9.033 1.00 89.94 84 ASN A C 1
ATOM 681 O O . ASN A 1 84 ? -0.349 11.627 8.316 1.00 89.94 84 ASN A O 1
ATOM 685 N N . GLY A 1 85 ? 1.027 9.943 8.867 1.00 92.00 85 GLY A N 1
ATOM 686 C CA . GLY A 1 85 ? 0.444 9.018 7.906 1.00 92.00 85 GLY A CA 1
ATOM 687 C C . GLY A 1 85 ? 1.307 7.814 7.558 1.00 92.00 85 GLY A C 1
ATOM 688 O O . GLY A 1 85 ? 2.126 7.321 8.336 1.00 92.00 85 GLY A O 1
ATOM 689 N N . PHE A 1 86 ? 1.082 7.322 6.344 1.00 92.50 86 PHE A N 1
ATOM 690 C CA . PHE A 1 86 ? 1.732 6.144 5.786 1.00 92.50 86 PHE A CA 1
ATOM 691 C C . PHE A 1 86 ? 2.711 6.561 4.698 1.00 92.50 86 PHE A C 1
ATOM 693 O O . PHE A 1 86 ? 2.400 7.403 3.849 1.00 92.50 86 PHE A O 1
ATOM 700 N N . ARG A 1 87 ? 3.893 5.948 4.712 1.00 94.31 87 ARG A N 1
ATOM 701 C CA . ARG A 1 87 ? 5.000 6.271 3.816 1.00 94.31 87 ARG A CA 1
ATOM 702 C C . ARG A 1 87 ? 5.580 5.004 3.197 1.00 94.31 87 ARG A C 1
ATOM 704 O O . ARG A 1 87 ? 5.766 3.992 3.871 1.00 94.31 87 ARG A O 1
ATOM 711 N N . ALA A 1 88 ? 5.898 5.076 1.910 1.00 93.81 88 ALA A N 1
ATOM 712 C CA . ALA A 1 88 ?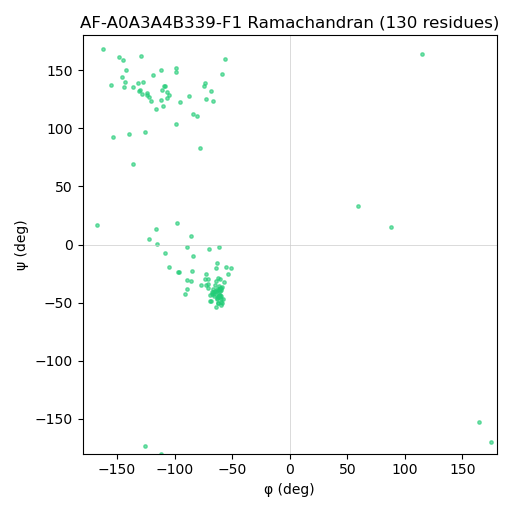 6.672 4.071 1.200 1.00 93.81 88 ALA A CA 1
ATOM 713 C C . ALA A 1 88 ? 7.806 4.742 0.425 1.00 93.81 88 ALA A C 1
ATOM 715 O O . ALA A 1 88 ? 7.571 5.713 -0.288 1.00 93.81 88 ALA A O 1
ATOM 716 N N . VAL A 1 89 ? 9.019 4.202 0.533 1.00 93.12 89 VAL A N 1
ATOM 717 C CA . VAL A 1 89 ? 10.206 4.677 -0.192 1.00 93.12 89 VAL A CA 1
ATOM 718 C C . VAL A 1 89 ? 10.775 3.539 -1.029 1.00 93.12 89 VAL A C 1
ATOM 720 O O . VAL A 1 89 ? 11.046 2.454 -0.504 1.00 93.12 89 VAL A O 1
ATOM 723 N N . ARG A 1 90 ? 10.970 3.767 -2.328 1.00 90.25 90 ARG A N 1
ATOM 724 C CA . ARG A 1 90 ? 11.533 2.762 -3.231 1.00 90.25 90 ARG A CA 1
ATOM 725 C C . ARG A 1 90 ? 13.035 2.602 -2.992 1.00 90.25 90 ARG A C 1
ATOM 727 O O . ARG A 1 90 ? 13.768 3.570 -2.796 1.00 90.25 90 ARG A O 1
ATOM 734 N N . ARG A 1 91 ? 13.519 1.361 -3.014 1.00 84.81 91 ARG A N 1
ATOM 735 C CA . ARG A 1 91 ? 14.944 1.024 -2.966 1.00 84.81 91 ARG A CA 1
ATOM 736 C C . ARG A 1 91 ? 15.550 1.250 -4.350 1.00 84.81 91 ARG A C 1
ATOM 738 O O . ARG A 1 91 ? 15.673 0.317 -5.133 1.00 84.81 91 ARG A O 1
ATOM 745 N N . GLY A 1 92 ? 15.911 2.495 -4.633 1.00 83.88 92 GLY A N 1
ATOM 746 C CA . GLY A 1 92 ? 16.555 2.892 -5.883 1.00 83.88 92 GLY A CA 1
ATOM 747 C C . GLY A 1 92 ? 15.697 3.827 -6.725 1.00 83.88 92 GLY A C 1
ATOM 748 O O . GLY A 1 92 ? 14.493 3.978 -6.506 1.00 83.88 92 GLY A O 1
ATOM 749 N N . GLU A 1 93 ? 16.347 4.482 -7.682 1.00 84.56 93 GLU A N 1
ATOM 750 C CA . GLU A 1 93 ? 15.655 5.394 -8.581 1.00 84.56 93 GLU A CA 1
ATOM 751 C C . GLU A 1 93 ? 14.817 4.628 -9.615 1.00 84.56 93 GLU A C 1
ATOM 753 O O . GLU A 1 93 ? 15.307 3.666 -10.210 1.00 84.56 93 GLU A O 1
ATOM 758 N N . PRO A 1 94 ? 13.576 5.068 -9.890 1.00 85.50 94 PRO A N 1
ATOM 759 C CA . PRO A 1 94 ? 12.833 4.598 -11.044 1.00 85.50 94 PRO A CA 1
ATOM 760 C C . PRO A 1 94 ? 13.604 4.903 -12.332 1.00 85.50 94 PRO A C 1
ATOM 762 O O . PRO A 1 94 ? 14.274 5.942 -12.461 1.00 85.50 94 PRO A O 1
ATOM 765 N N . SER A 1 95 ? 13.467 4.009 -13.313 1.00 87.81 95 SER A N 1
ATOM 766 C CA . SER A 1 95 ? 14.045 4.218 -14.636 1.00 87.81 95 SER A CA 1
ATOM 767 C C . SER A 1 95 ? 13.544 5.540 -15.244 1.00 87.81 95 SER A C 1
ATOM 769 O O . SER A 1 95 ? 12.497 6.067 -14.844 1.00 87.81 95 SER A O 1
ATOM 771 N N . PRO A 1 96 ? 14.246 6.102 -16.241 1.00 90.50 96 PRO A N 1
ATOM 772 C CA . PRO A 1 96 ? 13.764 7.284 -16.948 1.00 90.50 96 PRO A CA 1
ATOM 773 C C . PRO A 1 96 ? 12.383 7.092 -17.593 1.00 90.50 96 PRO A C 1
ATOM 775 O O . PRO A 1 96 ? 11.615 8.049 -17.676 1.00 90.50 96 PRO A O 1
ATOM 778 N N . VAL A 1 97 ? 12.059 5.873 -18.043 1.00 87.12 97 VAL A N 1
ATOM 779 C CA . VAL A 1 97 ? 10.762 5.548 -18.661 1.00 87.12 97 VAL A CA 1
ATOM 780 C C . VAL A 1 97 ? 9.666 5.598 -17.606 1.00 87.12 97 VAL A C 1
ATOM 782 O O . VAL A 1 97 ? 8.665 6.291 -17.783 1.00 87.12 97 VAL A O 1
ATOM 785 N N . LEU A 1 98 ? 9.900 4.946 -16.470 1.00 85.38 98 LEU A N 1
ATOM 786 C CA . LEU A 1 98 ? 8.960 4.925 -15.364 1.00 85.38 98 LEU A CA 1
ATOM 787 C C . LEU A 1 98 ? 8.767 6.316 -14.750 1.00 85.38 98 LEU A C 1
ATOM 789 O O . LEU A 1 98 ? 7.633 6.710 -14.500 1.00 85.38 98 LEU A O 1
ATOM 793 N N . ARG A 1 99 ? 9.831 7.117 -14.610 1.00 89.75 99 ARG A N 1
ATOM 794 C CA . ARG A 1 99 ? 9.717 8.527 -14.191 1.00 89.75 99 ARG A CA 1
ATOM 795 C C . ARG A 1 99 ? 8.829 9.343 -15.121 1.00 89.75 99 ARG A C 1
ATOM 797 O O . ARG A 1 99 ? 7.960 10.068 -14.648 1.00 89.75 99 ARG A O 1
ATOM 804 N N . LYS A 1 100 ? 9.020 9.218 -16.438 1.00 91.50 100 LYS A N 1
ATOM 805 C CA . LYS A 1 100 ? 8.189 9.922 -17.430 1.00 91.50 100 LYS A CA 1
ATOM 806 C C . LYS A 1 100 ? 6.719 9.506 -17.364 1.00 91.50 100 LYS A C 1
ATOM 808 O O . LYS A 1 100 ? 5.859 10.322 -17.672 1.00 91.50 100 LYS A O 1
ATOM 813 N N . ALA A 1 101 ? 6.438 8.278 -16.938 1.00 85.62 101 ALA A N 1
ATOM 814 C CA . ALA A 1 101 ?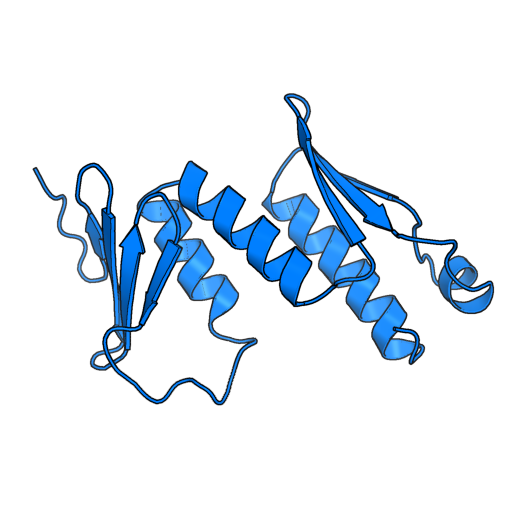 5.085 7.772 -16.744 1.00 85.62 101 ALA A CA 1
ATOM 815 C C . ALA A 1 101 ? 4.476 8.107 -15.366 1.00 85.62 101 ALA A C 1
ATOM 817 O O . ALA A 1 101 ? 3.401 7.611 -15.045 1.00 85.62 101 ALA A O 1
ATOM 818 N N . GLY A 1 102 ? 5.144 8.929 -14.546 1.00 87.19 102 GLY A N 1
ATOM 819 C CA . GLY A 1 102 ? 4.656 9.314 -13.216 1.00 87.19 102 GLY A CA 1
ATOM 820 C C . GLY A 1 102 ? 5.071 8.365 -12.088 1.00 87.19 102 GLY A C 1
ATOM 821 O O . GLY A 1 102 ? 4.509 8.427 -10.997 1.00 87.19 102 GLY A O 1
ATOM 822 N N . GLY A 1 103 ? 6.051 7.496 -12.338 1.00 88.81 103 GLY A N 1
ATOM 823 C CA . GLY A 1 103 ? 6.655 6.632 -11.334 1.00 88.81 103 GLY A CA 1
ATOM 824 C C . GLY A 1 103 ? 7.427 7.426 -10.281 1.00 88.81 103 GLY A C 1
ATOM 825 O O . GLY A 1 103 ? 8.352 8.178 -10.598 1.00 88.81 103 GLY A O 1
ATOM 826 N N . LEU A 1 104 ? 7.058 7.228 -9.021 1.00 89.38 104 LEU A N 1
ATOM 827 C CA . LEU A 1 104 ? 7.568 7.952 -7.865 1.00 89.38 104 LEU A CA 1
ATOM 828 C C . LEU A 1 104 ? 8.666 7.161 -7.141 1.00 89.38 104 LEU A C 1
ATOM 830 O O . LEU A 1 104 ? 8.694 5.930 -7.143 1.00 89.38 104 LEU A O 1
ATOM 834 N N . THR A 1 105 ? 9.572 7.884 -6.483 1.00 92.00 105 THR A N 1
ATOM 835 C CA . THR A 1 105 ? 10.540 7.335 -5.514 1.00 92.00 105 THR A CA 1
ATOM 836 C C . THR A 1 105 ? 9.948 7.210 -4.113 1.00 92.00 105 THR A C 1
ATOM 838 O O . THR A 1 105 ? 10.423 6.408 -3.309 1.00 92.00 105 THR A O 1
ATOM 841 N N . GLU A 1 106 ? 8.910 7.993 -3.821 1.00 94.19 106 GLU A N 1
ATOM 842 C CA . GLU A 1 106 ? 8.261 8.065 -2.522 1.00 94.19 106 GLU A CA 1
ATOM 843 C C . GLU A 1 106 ? 6.749 8.256 -2.681 1.00 94.19 106 GLU A C 1
ATOM 845 O O . GLU A 1 106 ? 6.291 9.029 -3.523 1.00 94.19 106 GLU A O 1
ATOM 850 N N . VAL A 1 107 ? 5.976 7.570 -1.840 1.00 93.62 107 VAL A N 1
ATOM 851 C CA . VAL A 1 107 ? 4.531 7.760 -1.695 1.00 93.62 107 VAL A CA 1
ATOM 852 C C . VAL A 1 107 ? 4.226 8.065 -0.235 1.00 93.62 107 VAL A C 1
ATOM 854 O O . VAL A 1 107 ? 4.617 7.307 0.652 1.00 93.62 107 VAL A O 1
ATOM 857 N N . TYR A 1 108 ? 3.490 9.148 0.005 1.00 95.38 108 TYR A N 1
ATOM 858 C CA . TYR A 1 108 ? 2.981 9.520 1.322 1.00 95.38 108 TYR A CA 1
ATOM 859 C C . TYR A 1 108 ? 1.491 9.856 1.248 1.00 95.38 108 TYR A C 1
ATOM 861 O O . TYR A 1 108 ? 1.074 10.620 0.368 1.00 95.38 108 TYR A O 1
ATOM 869 N N . ARG A 1 109 ? 0.690 9.301 2.164 1.00 94.69 109 ARG A N 1
ATOM 870 C CA . ARG A 1 109 ? -0.743 9.604 2.301 1.00 94.69 109 ARG A CA 1
ATOM 871 C C . ARG A 1 109 ? -1.180 9.561 3.772 1.00 94.69 109 ARG A C 1
ATOM 873 O O . ARG A 1 109 ? -0.683 8.711 4.514 1.00 94.69 109 ARG A O 1
ATOM 880 N N . PRO A 1 110 ? -2.113 10.436 4.191 1.00 90.00 110 PRO A N 1
ATOM 881 C CA . PRO A 1 110 ? -2.539 10.523 5.588 1.00 90.00 110 PRO A CA 1
ATOM 882 C C . PRO A 1 110 ? -3.376 9.314 6.023 1.00 90.00 110 PRO A C 1
ATOM 884 O O . PRO A 1 110 ? -3.327 8.917 7.184 1.00 90.00 110 PRO A O 1
ATOM 887 N N . THR A 1 111 ? -4.112 8.682 5.104 1.00 86.00 111 THR A N 1
ATOM 888 C CA . THR A 1 111 ? -4.935 7.506 5.419 1.00 86.00 111 THR A CA 1
ATOM 889 C C . THR A 1 111 ? -4.406 6.228 4.769 1.00 86.00 111 THR A C 1
ATOM 891 O O . THR A 1 111 ? -3.838 6.250 3.676 1.00 86.00 111 THR A O 1
ATOM 894 N N . LEU A 1 112 ? -4.648 5.079 5.416 1.00 81.12 112 LEU A N 1
ATOM 895 C CA . LEU A 1 112 ? -4.251 3.768 4.885 1.00 81.12 112 LEU A CA 1
ATOM 896 C C . LEU A 1 112 ? -4.909 3.484 3.527 1.00 81.12 112 LEU A C 1
ATOM 898 O O . LEU A 1 112 ? -4.293 2.882 2.652 1.00 81.12 112 LEU A O 1
ATOM 902 N N . HIS A 1 113 ? -6.165 3.902 3.353 1.00 78.75 113 HIS A N 1
ATOM 903 C CA . HIS A 1 113 ? -6.899 3.683 2.111 1.00 78.75 113 HIS A CA 1
ATOM 904 C C . HIS A 1 113 ? -6.244 4.426 0.945 1.00 78.75 113 HIS A C 1
ATOM 906 O O . HIS A 1 113 ? -5.880 3.800 -0.047 1.00 78.75 113 HIS A O 1
ATOM 912 N N . GLU A 1 114 ? -6.021 5.733 1.094 1.00 84.44 114 GLU A N 1
ATOM 913 C CA . GLU A 1 114 ? -5.345 6.537 0.074 1.00 84.44 114 GLU A CA 1
ATOM 914 C C . GLU A 1 114 ? -3.928 6.026 -0.194 1.00 84.44 114 GLU A C 1
ATOM 916 O O . GLU A 1 114 ? -3.482 6.022 -1.339 1.00 84.44 114 GLU A O 1
ATOM 921 N N . PHE A 1 115 ? -3.226 5.569 0.847 1.00 89.44 115 PHE A N 1
ATOM 922 C CA . PHE A 1 115 ? -1.884 5.010 0.728 1.00 89.44 115 PHE A CA 1
ATOM 923 C C . PHE A 1 115 ? -1.841 3.745 -0.133 1.00 89.44 115 PHE A C 1
ATOM 925 O O . PHE A 1 115 ? -1.035 3.664 -1.059 1.00 89.44 115 PHE A O 1
ATOM 932 N N . ILE A 1 116 ? -2.720 2.775 0.141 1.00 83.62 116 ILE A N 1
ATOM 933 C CA . ILE A 1 116 ? -2.818 1.534 -0.641 1.00 83.62 116 ILE A CA 1
ATOM 934 C C . ILE A 1 116 ? -3.202 1.852 -2.088 1.00 83.62 116 ILE A C 1
ATOM 936 O O . ILE A 1 116 ? -2.591 1.309 -3.006 1.00 83.62 116 ILE A O 1
ATOM 940 N N . THR A 1 117 ? -4.176 2.741 -2.297 1.00 81.94 117 THR A N 1
ATOM 941 C CA . THR A 1 117 ? -4.607 3.156 -3.638 1.00 81.94 117 THR A CA 1
ATOM 942 C C . THR A 1 117 ? -3.450 3.774 -4.421 1.00 81.94 117 THR A C 1
ATOM 944 O O . THR A 1 117 ? -3.129 3.292 -5.505 1.00 81.94 117 THR A O 1
ATOM 947 N N . ALA A 1 118 ? -2.752 4.756 -3.842 1.00 87.56 118 ALA A N 1
ATOM 948 C CA . ALA A 1 118 ? -1.621 5.418 -4.490 1.00 87.56 118 ALA A CA 1
ATOM 949 C C . ALA A 1 118 ? -0.474 4.443 -4.805 1.00 87.56 118 ALA A C 1
ATOM 951 O O . ALA A 1 118 ? 0.149 4.528 -5.859 1.00 87.56 118 ALA A O 1
ATOM 952 N N . LEU A 1 119 ? -0.193 3.486 -3.920 1.00 86.94 119 LEU A N 1
ATOM 953 C CA . LEU A 1 119 ? 0.810 2.456 -4.185 1.00 86.94 119 LEU A CA 1
ATOM 954 C C . LEU A 1 119 ? 0.394 1.501 -5.304 1.00 86.94 119 LEU A C 1
ATOM 956 O O . LEU A 1 119 ? 1.213 1.181 -6.160 1.00 86.94 119 LEU A O 1
ATOM 960 N N . ASN A 1 120 ? -0.866 1.070 -5.334 1.00 82.06 120 ASN A N 1
ATOM 961 C CA . ASN A 1 120 ? -1.381 0.231 -6.415 1.00 82.06 120 ASN A CA 1
ATOM 962 C C . ASN A 1 120 ? -1.301 0.934 -7.774 1.00 82.06 120 ASN A C 1
ATOM 964 O O . ASN A 1 120 ? -0.972 0.283 -8.762 1.00 82.06 120 ASN A O 1
ATOM 968 N N . GLU A 1 121 ? -1.517 2.251 -7.828 1.00 84.44 121 GLU A N 1
ATOM 969 C CA . GLU A 1 121 ? -1.277 3.045 -9.039 1.00 84.44 121 GLU A CA 1
ATOM 970 C C . GLU A 1 121 ? 0.194 2.977 -9.472 1.00 84.44 121 GLU A C 1
ATOM 972 O O . GLU A 1 121 ? 0.477 2.720 -10.642 1.00 84.44 121 GLU A O 1
ATOM 977 N N . GLN A 1 122 ? 1.142 3.120 -8.537 1.00 85.75 122 GLN A N 1
ATOM 978 C CA . GLN A 1 122 ? 2.574 2.985 -8.840 1.00 85.75 122 GLN A CA 1
ATOM 979 C C . GLN A 1 122 ? 2.925 1.588 -9.373 1.00 85.75 122 GLN A C 1
ATOM 981 O O . GLN A 1 122 ? 3.703 1.470 -10.323 1.00 85.75 122 GLN A O 1
ATOM 986 N N . PHE A 1 123 ? 2.324 0.532 -8.815 1.00 82.31 123 PHE A N 1
ATOM 987 C CA . PHE A 1 123 ? 2.507 -0.833 -9.317 1.00 82.31 123 PHE A CA 1
ATOM 988 C C . PHE A 1 123 ? 1.904 -1.039 -10.695 1.00 82.31 123 PHE A C 1
ATOM 990 O O . PHE A 1 123 ? 2.530 -1.679 -11.535 1.00 82.31 123 PHE A O 1
ATOM 997 N N . LEU A 1 124 ? 0.723 -0.480 -10.951 1.00 77.44 124 LEU A N 1
ATOM 998 C CA . LEU A 1 124 ? 0.079 -0.575 -12.252 1.00 77.44 124 LEU A CA 1
ATOM 999 C C . LEU A 1 124 ? 0.929 0.099 -13.335 1.00 77.44 124 LEU A C 1
ATOM 1001 O O . LEU A 1 124 ? 1.156 -0.502 -14.383 1.00 77.44 124 LEU A O 1
ATOM 1005 N N . ILE A 1 125 ? 1.452 1.300 -13.068 1.00 80.12 125 ILE A N 1
ATOM 1006 C CA . ILE A 1 125 ? 2.341 2.014 -13.996 1.00 80.12 125 ILE A CA 1
ATOM 1007 C C . ILE A 1 125 ? 3.598 1.177 -14.278 1.00 80.12 125 ILE A C 1
ATOM 1009 O O . ILE A 1 125 ? 3.940 0.955 -15.439 1.00 80.12 125 ILE A O 1
ATOM 1013 N N . ALA A 1 126 ? 4.263 0.669 -13.236 1.00 81.31 126 ALA A N 1
ATOM 1014 C CA . ALA A 1 126 ? 5.463 -0.154 -13.387 1.00 81.31 126 ALA A CA 1
ATOM 1015 C C . ALA A 1 126 ? 5.184 -1.456 -14.168 1.00 81.31 126 ALA A C 1
ATOM 1017 O O . ALA A 1 126 ? 5.917 -1.799 -15.097 1.00 81.31 126 ALA A O 1
ATOM 1018 N N . HIS A 1 127 ? 4.067 -2.130 -13.871 1.00 77.38 127 HIS A N 1
ATOM 1019 C CA . HIS A 1 127 ? 3.640 -3.355 -14.547 1.00 77.38 127 HIS A CA 1
ATOM 1020 C C . HIS A 1 127 ? 3.346 -3.139 -16.037 1.00 77.38 127 HIS A C 1
ATOM 1022 O O . HIS A 1 127 ? 3.823 -3.908 -16.872 1.00 77.38 127 HIS A O 1
ATOM 1028 N N . LEU A 1 128 ? 2.607 -2.080 -16.388 1.00 73.62 128 LEU A N 1
ATOM 1029 C CA . LEU A 1 128 ? 2.294 -1.740 -17.782 1.00 73.62 128 LEU A CA 1
ATOM 1030 C C . LEU A 1 128 ? 3.558 -1.466 -18.610 1.00 73.62 128 LEU A C 1
ATOM 1032 O O . LEU A 1 128 ? 3.589 -1.751 -19.807 1.00 73.62 128 LEU A O 1
ATOM 1036 N N . LEU A 1 129 ? 4.612 -0.968 -17.964 1.00 75.25 129 LEU A N 1
ATOM 1037 C CA . LEU A 1 129 ? 5.917 -0.711 -18.574 1.00 75.25 129 LEU A CA 1
ATOM 1038 C C . LEU A 1 129 ? 6.872 -1.913 -18.516 1.00 75.25 129 LEU A C 1
ATOM 1040 O O . LEU A 1 129 ? 7.960 -1.843 -19.083 1.00 75.25 129 LEU A O 1
ATOM 1044 N N . ARG A 1 130 ? 6.457 -3.024 -17.889 1.00 76.12 130 ARG A N 1
ATOM 1045 C CA . ARG A 1 130 ? 7.259 -4.238 -17.651 1.00 76.12 130 ARG A CA 1
ATOM 1046 C C . ARG A 1 130 ? 8.527 -3.992 -16.827 1.00 76.12 130 ARG A C 1
ATOM 1048 O O . ARG A 1 130 ? 9.529 -4.677 -17.018 1.00 76.12 130 ARG A O 1
ATOM 1055 N N . GLU A 1 131 ? 8.476 -3.047 -15.896 1.00 62.47 131 GLU A N 1
ATOM 1056 C CA . GLU A 1 131 ? 9.555 -2.791 -14.943 1.00 62.47 131 GLU A CA 1
ATOM 1057 C C . GLU A 1 131 ? 9.159 -3.285 -13.544 1.00 62.47 131 GLU A C 1
ATOM 1059 O O . GLU A 1 131 ? 8.098 -2.919 -13.037 1.00 62.47 131 GLU A O 1
ATOM 1064 N N . GLY A 1 132 ? 9.999 -4.133 -12.934 1.00 56.00 132 GLY A N 1
ATOM 1065 C CA . GLY A 1 132 ? 9.852 -4.624 -11.553 1.00 56.00 132 GLY A CA 1
ATOM 1066 C C . GLY A 1 132 ? 10.803 -3.912 -10.603 1.00 56.00 132 GLY A C 1
ATOM 1067 O O . GLY A 1 132 ? 12.022 -4.053 -10.823 1.00 56.00 132 GLY A O 1
#

Solvent-accessible surface area (backbone atoms only — not comparable to full-atom values): 7692 Å² total; per-residue (Å²): 131,65,63,81,49,102,45,34,44,37,56,98,62,35,32,43,34,47,81,46,102,70,36,37,36,41,34,42,83,89,51,71,45,75,75,45,90,81,70,94,79,59,79,75,78,47,53,62,55,52,43,52,53,30,46,75,70,38,58,67,56,24,53,56,49,52,55,51,52,48,40,71,76,39,72,58,43,47,77,50,75,62,99,72,26,36,38,36,38,42,77,58,80,61,52,74,66,43,40,75,69,69,42,66,50,62,49,76,25,68,43,72,68,58,33,53,52,56,49,51,50,48,49,50,54,30,53,79,71,72,50,132

Sequence (132 aa):
MPTEDRNARVYEDSATLWLAPALVVDVMAGGYQWIDGDFHREPFVNVELVAKLLAAAMPKTREDYCLRELARRNPGWRYSRDENGFRAVRRGEPSPVLRKAGGLTEVYRPTLHEFITALNEQFLIAHLLREG

Foldseek 3Di:
DWDDDVAWTADPFWIWGRLDPQWIWIAGVVGIDTPGDDPPDDDPVPLVVVLVVCCVHPVVSSLVSLQVVCCVVCVQWDWDADPQAIKIAGNDDDDPQLVVLVQDRMDTDRDPVVRSVVVVVNVVSCVVVVHD

Radius of gyration: 16.8 Å; Cα contacts (8 Å, |Δi|>4): 164; chains: 1; bounding box: 39×37×44 Å

Secondary structure (DSSP, 8-state):
---EETTEEE-SSEEEEEEETTEEEEEETTEEEESS---TT-HHHHHHHHHHHHHHH-HHHHHHHHHHHHHHH-TTEEEEE-SS-EEEEESSPPPHHHHHTT--SEEEESSHHHHHHHHHHHHHHHHHTT--

Organism: NCBI:txid1070861

pLDDT: mean 70.82, std 15.58, range [32.91, 95.38]